Protein AF-A0A397J3Y5-F1 (afdb_monomer_lite)

Structure (mmCIF, N/CA/C/O backbone):
data_AF-A0A397J3Y5-F1
#
_entry.id   AF-A0A397J3Y5-F1
#
loop_
_atom_site.group_PDB
_atom_site.id
_atom_site.type_symbol
_atom_site.label_atom_id
_atom_site.label_alt_id
_atom_site.label_comp_id
_atom_site.label_asym_id
_atom_site.label_entity_id
_atom_site.label_seq_id
_atom_site.pdbx_PDB_ins_code
_atom_site.Cartn_x
_atom_site.Cartn_y
_atom_site.Cartn_z
_atom_site.occupancy
_atom_site.B_iso_or_equiv
_atom_site.auth_seq_id
_atom_site.auth_comp_id
_atom_site.auth_asym_id
_atom_site.auth_atom_id
_atom_site.pdbx_PDB_model_num
ATOM 1 N N . MET A 1 1 ? -4.145 -75.163 14.696 1.00 33.72 1 MET A N 1
ATOM 2 C CA . MET A 1 1 ? -3.595 -74.288 15.757 1.00 33.72 1 MET A CA 1
ATOM 3 C C . MET A 1 1 ? -4.312 -72.950 15.613 1.00 33.72 1 MET A C 1
ATOM 5 O O . MET A 1 1 ? -4.269 -72.417 14.517 1.00 33.72 1 MET A O 1
ATOM 9 N N . ILE A 1 2 ? -5.318 -72.685 16.462 1.00 40.78 2 ILE A N 1
ATOM 10 C CA . ILE A 1 2 ? -5.256 -71.840 17.687 1.00 40.78 2 ILE A CA 1
ATOM 11 C C . ILE A 1 2 ? -5.171 -70.355 17.288 1.00 40.78 2 ILE A C 1
ATOM 13 O O . ILE A 1 2 ? -4.269 -70.010 16.544 1.00 40.78 2 ILE A O 1
ATOM 17 N N . GLU A 1 3 ? -6.000 -69.405 17.722 1.00 46.62 3 GLU A N 1
ATOM 18 C CA . GLU A 1 3 ? -7.174 -69.335 18.608 1.00 46.62 3 GLU A CA 1
ATOM 19 C C . GLU A 1 3 ? -7.691 -67.878 18.551 1.00 46.62 3 GLU A C 1
ATOM 21 O O . GLU A 1 3 ? -6.869 -66.975 18.447 1.00 46.62 3 GLU A O 1
ATOM 26 N N . ARG A 1 4 ? -9.006 -67.693 18.783 1.00 39.50 4 ARG A N 1
ATOM 27 C CA . ARG A 1 4 ? -9.641 -66.605 19.579 1.00 39.50 4 ARG A CA 1
ATOM 28 C C . ARG A 1 4 ? -9.458 -65.137 19.098 1.00 39.50 4 ARG A C 1
ATOM 30 O O . ARG A 1 4 ? -8.565 -64.813 18.347 1.00 39.50 4 ARG A O 1
ATOM 37 N N . ALA A 1 5 ? -10.289 -64.155 19.451 1.00 44.78 5 ALA A N 1
ATOM 38 C CA . ALA A 1 5 ? -11.331 -64.052 20.462 1.00 44.78 5 ALA A CA 1
ATOM 39 C C . ALA A 1 5 ? -12.449 -63.085 20.016 1.00 44.78 5 ALA A C 1
ATOM 41 O O . ALA A 1 5 ? -12.212 -62.065 19.377 1.00 44.78 5 ALA A O 1
ATOM 42 N N . ASN A 1 6 ? -13.654 -63.445 20.446 1.00 50.81 6 ASN A N 1
ATOM 43 C CA . ASN A 1 6 ? -14.803 -62.633 20.836 1.00 50.81 6 ASN A CA 1
ATOM 44 C C . ASN A 1 6 ? -14.541 -61.136 21.132 1.00 50.81 6 ASN A C 1
ATOM 46 O O . ASN A 1 6 ? -13.823 -60.830 22.076 1.00 50.81 6 ASN A O 1
ATOM 50 N N . ASN A 1 7 ? -15.237 -60.240 20.423 1.00 50.56 7 ASN A N 1
ATOM 51 C CA . ASN A 1 7 ? -15.448 -58.844 20.821 1.00 50.56 7 ASN A CA 1
ATOM 52 C C . ASN A 1 7 ? -16.911 -58.451 20.555 1.00 50.56 7 ASN A C 1
ATOM 54 O O . ASN A 1 7 ? -17.235 -57.802 19.563 1.00 50.56 7 ASN A O 1
ATOM 58 N N . GLN A 1 8 ? -17.809 -58.844 21.459 1.00 49.91 8 GLN A N 1
ATOM 59 C CA . GLN A 1 8 ? -19.056 -58.112 21.670 1.00 49.91 8 GLN A CA 1
ATOM 60 C C . GLN A 1 8 ? -18.907 -57.208 22.895 1.00 49.91 8 GLN A C 1
ATOM 62 O O . GLN A 1 8 ? -19.057 -57.662 24.024 1.00 49.91 8 GLN A O 1
ATOM 67 N N . ASN A 1 9 ? -18.634 -55.922 22.658 1.00 48.53 9 ASN A N 1
ATOM 68 C CA . ASN A 1 9 ? -19.101 -54.847 23.532 1.00 48.53 9 ASN A CA 1
ATOM 69 C C . ASN A 1 9 ? -19.267 -53.532 22.739 1.00 48.53 9 ASN A C 1
ATOM 71 O O . ASN A 1 9 ? -18.323 -52.774 22.554 1.00 48.53 9 ASN A O 1
ATOM 75 N N . ILE A 1 10 ? -20.467 -53.377 22.170 1.00 49.94 10 ILE A N 1
ATOM 76 C CA . ILE A 1 10 ? -21.365 -52.208 22.226 1.00 49.94 10 ILE A CA 1
ATOM 77 C C . ILE A 1 10 ? -20.713 -50.809 22.203 1.00 49.94 10 ILE A C 1
ATOM 79 O O . ILE A 1 10 ? -20.073 -50.412 23.165 1.00 49.94 10 ILE A O 1
ATOM 83 N N . ILE A 1 11 ? -21.045 -50.006 21.182 1.00 45.44 11 ILE A N 1
ATOM 84 C CA . ILE A 1 11 ? -21.796 -48.741 21.334 1.00 45.44 11 ILE A CA 1
ATOM 85 C C . ILE A 1 11 ? -22.531 -48.449 20.016 1.00 45.44 11 ILE A C 1
ATOM 87 O O . ILE A 1 11 ? -21.951 -48.373 18.937 1.00 45.44 11 ILE A O 1
ATOM 91 N N . HIS A 1 12 ? -23.849 -48.320 20.148 1.00 45.94 12 HIS A N 1
ATOM 92 C CA . HIS A 1 12 ? -24.804 -47.821 19.168 1.00 45.94 12 HIS A CA 1
ATOM 93 C C . HIS A 1 12 ? -24.316 -46.523 18.498 1.00 45.94 12 HIS A C 1
ATOM 95 O O . HIS A 1 12 ? -24.333 -45.466 19.124 1.00 45.94 12 HIS A O 1
ATOM 101 N N . ILE A 1 13 ? -24.017 -46.569 17.200 1.00 49.03 13 ILE A N 1
ATOM 102 C CA . ILE A 1 13 ? -24.350 -45.457 16.303 1.00 49.03 13 ILE A CA 1
ATOM 103 C C . ILE A 1 13 ? -25.198 -46.061 15.189 1.00 49.03 13 ILE A C 1
ATOM 105 O O . ILE A 1 13 ? -24.753 -46.880 14.391 1.00 49.03 13 ILE A O 1
ATOM 109 N N . GLN A 1 14 ? -26.482 -45.735 15.276 1.00 41.72 14 GLN A N 1
ATOM 110 C CA . GLN A 1 14 ? -27.570 -46.222 14.444 1.00 41.72 14 GLN A CA 1
ATOM 111 C C . GLN A 1 14 ? -27.363 -45.856 12.964 1.00 41.72 14 GLN A C 1
ATOM 113 O O . GLN A 1 14 ? -26.800 -44.817 12.632 1.00 41.72 14 GLN A O 1
ATOM 118 N N . MET A 1 15 ? -27.831 -46.757 12.100 1.00 47.47 15 MET A N 1
ATOM 119 C CA . MET A 1 15 ? -27.665 -46.786 10.646 1.00 47.47 15 MET A CA 1
ATOM 120 C C . MET A 1 15 ? -28.254 -45.578 9.902 1.00 47.47 15 MET A C 1
ATOM 122 O O . MET A 1 15 ? -29.350 -45.139 10.244 1.00 47.47 15 MET A O 1
ATOM 126 N N . SER A 1 16 ? -27.575 -45.154 8.824 1.00 43.09 16 SER A N 1
ATOM 127 C CA . SER A 1 16 ? -28.075 -44.753 7.478 1.00 43.09 16 SER A CA 1
ATOM 128 C C . SER A 1 16 ? -26.992 -43.883 6.810 1.00 43.09 16 SER A C 1
ATOM 130 O O . SER A 1 16 ? -26.538 -42.931 7.425 1.00 43.09 16 SER A O 1
ATOM 132 N N . THR A 1 17 ? -26.478 -44.069 5.594 1.00 36.94 17 THR A N 1
ATOM 133 C CA . THR A 1 17 ? -26.762 -44.972 4.473 1.00 36.94 17 THR A CA 1
ATOM 134 C C . THR A 1 17 ? -25.600 -44.814 3.476 1.00 36.94 17 THR A C 1
ATOM 136 O O . THR A 1 17 ? -25.164 -43.699 3.214 1.00 36.94 17 THR A O 1
ATOM 139 N N . THR A 1 18 ? -25.159 -45.935 2.905 1.00 38.31 18 THR A N 1
ATOM 140 C CA . THR A 1 18 ? -24.668 -46.083 1.521 1.00 38.31 18 THR A CA 1
ATOM 141 C C . THR A 1 18 ? -23.469 -45.237 1.064 1.00 38.31 18 THR A C 1
ATOM 143 O O . THR A 1 18 ? -23.600 -44.169 0.474 1.00 38.31 18 THR A O 1
ATOM 146 N N . THR A 1 19 ? -22.276 -45.826 1.180 1.00 54.09 19 THR A N 1
ATOM 147 C CA . THR A 1 19 ? -21.144 -45.542 0.290 1.00 54.09 19 THR A CA 1
ATOM 148 C C . THR A 1 19 ? -21.508 -45.938 -1.136 1.00 54.09 19 THR A C 1
ATOM 150 O O . THR A 1 19 ? -21.483 -47.127 -1.437 1.00 54.09 19 THR A O 1
ATOM 153 N N . GLN A 1 20 ? -21.764 -44.972 -2.020 1.00 47.84 20 GLN A N 1
ATOM 154 C CA . GLN A 1 20 ? -21.454 -45.114 -3.444 1.00 47.84 20 GLN A CA 1
ATOM 155 C C . GLN A 1 20 ? -20.962 -43.773 -4.009 1.00 47.84 20 GLN A C 1
ATOM 157 O O . GLN A 1 20 ? -21.739 -42.874 -4.297 1.00 47.84 20 GLN A O 1
ATOM 162 N N . ASN A 1 21 ? -19.638 -43.712 -4.179 1.00 55.00 21 ASN A N 1
ATOM 163 C CA . ASN A 1 21 ? -18.931 -42.911 -5.176 1.00 55.00 21 ASN A CA 1
ATOM 164 C C . ASN A 1 21 ? -18.961 -41.380 -5.008 1.00 55.00 21 ASN A C 1
ATOM 166 O O . ASN A 1 21 ? -19.575 -40.655 -5.784 1.00 55.00 21 ASN A O 1
ATOM 170 N N . ILE A 1 22 ? -18.226 -40.883 -4.012 1.00 51.59 22 ILE A N 1
ATOM 171 C CA . ILE A 1 22 ? -17.682 -39.525 -4.082 1.00 51.59 22 ILE A CA 1
ATOM 172 C C . ILE A 1 22 ? -16.235 -39.692 -4.524 1.00 51.59 22 ILE A C 1
ATOM 174 O O . ILE A 1 22 ? -15.443 -40.293 -3.798 1.00 51.59 22 ILE A O 1
ATOM 178 N N . ASP A 1 23 ? -15.927 -39.196 -5.720 1.00 50.53 23 ASP A N 1
ATOM 179 C CA . ASP A 1 23 ? -14.582 -39.100 -6.276 1.00 50.53 23 ASP A CA 1
ATOM 180 C C . ASP A 1 23 ? -13.558 -38.765 -5.185 1.00 50.53 23 ASP A C 1
ATOM 182 O O . ASP A 1 23 ? -13.522 -37.660 -4.632 1.00 50.53 23 ASP A O 1
ATOM 186 N N . GLN A 1 24 ? -12.682 -39.728 -4.901 1.00 48.84 24 GLN A N 1
ATOM 187 C CA . GLN A 1 24 ? -11.590 -39.604 -3.934 1.00 48.84 24 GLN A CA 1
ATOM 188 C C . GLN A 1 24 ? -10.635 -38.438 -4.279 1.00 48.84 24 GLN A C 1
ATOM 190 O O . GLN A 1 24 ? -9.879 -37.980 -3.422 1.00 48.84 24 GLN A O 1
ATOM 195 N N . VAL A 1 25 ? -10.725 -37.919 -5.511 1.00 51.16 25 VAL A N 1
ATOM 196 C CA . VAL A 1 25 ? -9.999 -36.762 -6.059 1.00 51.16 25 VAL A CA 1
ATOM 197 C C . VAL A 1 25 ? -10.379 -35.438 -5.381 1.00 51.16 25 VAL A C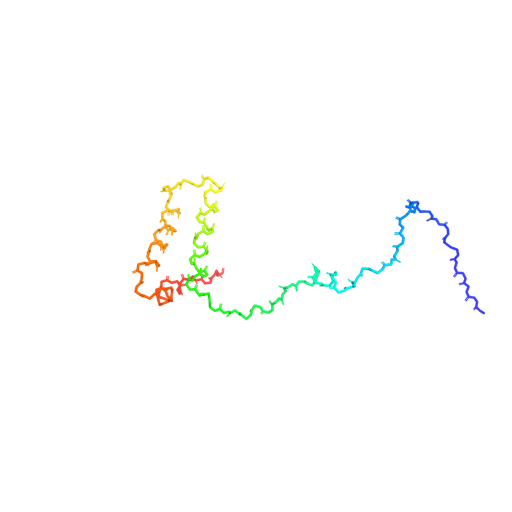 1
ATOM 199 O O . VAL A 1 25 ? -9.543 -34.538 -5.286 1.00 51.16 25 VAL A O 1
ATOM 202 N N . SER A 1 26 ? -11.608 -35.293 -4.877 1.00 53.12 26 SER A N 1
ATOM 203 C CA . SER A 1 26 ? -12.058 -34.021 -4.287 1.00 53.12 26 SER A CA 1
ATOM 204 C C . SER A 1 26 ? -11.577 -33.830 -2.847 1.00 53.12 26 SER A C 1
ATOM 206 O O . SER A 1 26 ? -11.267 -32.712 -2.445 1.00 53.12 26 SER A O 1
ATOM 208 N N . ILE A 1 27 ? -11.434 -34.915 -2.077 1.00 48.66 27 ILE A N 1
ATOM 209 C CA . ILE A 1 27 ? -10.992 -34.840 -0.673 1.00 48.66 27 ILE A CA 1
ATOM 210 C C . ILE A 1 27 ? -9.480 -34.587 -0.590 1.00 48.66 27 ILE A C 1
ATOM 212 O O . ILE A 1 27 ? -9.018 -33.854 0.285 1.00 48.66 27 ILE A O 1
ATOM 216 N N . THR A 1 28 ? -8.695 -35.117 -1.535 1.00 37.25 28 THR A N 1
ATOM 217 C CA . THR A 1 28 ? -7.242 -34.882 -1.549 1.00 37.25 28 THR A CA 1
ATOM 218 C C . THR A 1 28 ? -6.891 -33.424 -1.832 1.00 37.25 28 THR A C 1
ATOM 220 O O . THR A 1 28 ? -5.907 -32.938 -1.286 1.00 37.25 28 THR A O 1
ATOM 223 N N . LYS A 1 29 ? -7.712 -32.689 -2.596 1.00 53.28 29 LYS A N 1
ATOM 224 C CA . LYS A 1 29 ? -7.498 -31.249 -2.824 1.00 53.28 29 LYS A CA 1
ATOM 225 C C . LYS A 1 29 ? -7.782 -30.380 -1.601 1.00 53.28 29 LYS A C 1
ATOM 227 O O . LYS A 1 29 ? -7.248 -29.285 -1.518 1.00 53.28 29 LYS A O 1
ATOM 232 N N . GLN A 1 30 ? -8.613 -30.841 -0.667 1.00 46.06 30 GLN A N 1
ATOM 233 C CA . GLN A 1 30 ? -9.039 -30.010 0.461 1.00 46.06 30 GLN A CA 1
ATOM 234 C C . GLN A 1 30 ? -8.187 -30.206 1.725 1.00 46.06 30 GLN A C 1
ATOM 236 O O . GLN A 1 30 ? -8.163 -29.325 2.582 1.00 46.06 30 GLN A O 1
ATOM 241 N N . CYS A 1 31 ? -7.459 -31.325 1.831 1.00 50.94 31 CYS A N 1
ATOM 242 C CA . CYS A 1 31 ? -6.561 -31.608 2.959 1.00 50.94 31 CYS A CA 1
ATOM 243 C C . CYS A 1 31 ? -5.077 -31.693 2.595 1.00 50.94 31 CYS A C 1
ATOM 245 O O . CYS A 1 31 ? -4.248 -31.701 3.507 1.00 50.94 31 CYS A O 1
ATOM 247 N N . LEU A 1 32 ? -4.711 -31.728 1.309 1.00 43.09 32 LEU A N 1
ATOM 248 C CA . LEU A 1 32 ? -3.336 -31.438 0.938 1.00 43.09 32 LEU A CA 1
ATOM 249 C C . LEU A 1 32 ? -3.164 -29.937 1.111 1.00 43.09 32 LEU A C 1
ATOM 251 O O . LEU A 1 32 ? -3.642 -29.149 0.303 1.00 43.09 32 LEU A O 1
ATOM 255 N N . SER A 1 33 ? -2.525 -29.568 2.217 1.00 48.88 33 SER A N 1
ATOM 256 C CA . SER A 1 33 ? -1.785 -28.326 2.339 1.00 48.88 33 SER A CA 1
ATOM 257 C C . SER A 1 33 ? -1.257 -27.939 0.962 1.00 48.88 33 SER A C 1
ATOM 259 O O . SER A 1 33 ? -0.328 -28.573 0.455 1.00 48.88 33 SER A O 1
ATOM 261 N N . GLU A 1 34 ? -1.843 -26.907 0.362 1.00 50.00 34 GLU A N 1
ATOM 262 C CA . GLU A 1 34 ? -1.164 -26.110 -0.644 1.00 50.00 34 GLU A CA 1
ATOM 263 C C . GLU A 1 34 ? 0.006 -25.410 0.065 1.00 50.00 34 GLU A C 1
ATOM 265 O O . GLU A 1 34 ? 0.098 -24.193 0.146 1.00 50.00 34 GLU A O 1
ATOM 270 N N . THR A 1 35 ? 0.983 -26.189 0.524 1.00 45.91 35 THR A N 1
ATOM 271 C CA . THR A 1 35 ? 2.383 -25.844 0.345 1.00 45.91 35 THR A CA 1
ATOM 272 C C . THR A 1 35 ? 2.653 -26.011 -1.149 1.00 45.91 35 THR A C 1
ATOM 274 O O . THR A 1 35 ? 3.462 -26.823 -1.587 1.00 45.91 35 THR A O 1
ATOM 277 N N . THR A 1 36 ? 1.924 -25.232 -1.958 1.00 52.12 36 THR A N 1
ATOM 278 C CA . THR A 1 36 ? 2.452 -24.720 -3.208 1.00 52.12 36 THR A CA 1
ATOM 279 C C . THR A 1 36 ? 3.829 -24.241 -2.811 1.00 52.12 36 THR A C 1
ATOM 281 O O . THR A 1 36 ? 3.936 -23.402 -1.914 1.00 52.12 36 THR A O 1
ATOM 284 N N . GLU A 1 37 ? 4.879 -24.852 -3.356 1.00 46.03 37 GLU A N 1
ATOM 285 C CA . GLU A 1 37 ? 6.203 -24.262 -3.284 1.00 46.03 37 GLU A CA 1
ATOM 286 C C . GLU A 1 37 ? 6.021 -22.840 -3.804 1.00 46.03 37 GLU A C 1
ATOM 288 O O . GLU A 1 37 ? 5.903 -22.612 -5.011 1.00 46.03 37 GLU A O 1
ATOM 293 N N . VAL A 1 38 ? 5.876 -21.886 -2.881 1.00 53.69 38 VAL A N 1
ATOM 294 C CA . VAL A 1 38 ? 5.851 -20.477 -3.203 1.00 53.69 38 VAL A CA 1
ATOM 295 C C . VAL A 1 38 ? 7.275 -20.253 -3.647 1.00 53.69 38 VAL A C 1
ATOM 297 O O . VAL A 1 38 ? 8.168 -20.014 -2.836 1.00 53.69 38 VAL A O 1
ATOM 300 N N . LYS A 1 39 ? 7.515 -20.421 -4.950 1.00 55.34 39 LYS A N 1
ATOM 301 C CA . LYS A 1 39 ? 8.627 -19.768 -5.615 1.00 55.34 39 LYS A CA 1
ATOM 302 C C . LYS A 1 39 ? 8.477 -18.327 -5.172 1.00 55.34 39 LYS A C 1
ATOM 304 O O . LYS A 1 39 ? 7.532 -17.667 -5.589 1.00 55.34 39 LYS A O 1
ATOM 309 N N . SER A 1 40 ? 9.303 -17.928 -4.208 1.00 59.19 40 SER A N 1
ATOM 310 C CA . SER A 1 40 ? 9.257 -16.610 -3.597 1.00 59.19 40 SER A CA 1
ATOM 311 C C . SER A 1 40 ? 9.653 -15.632 -4.689 1.00 59.19 40 SER A C 1
ATOM 313 O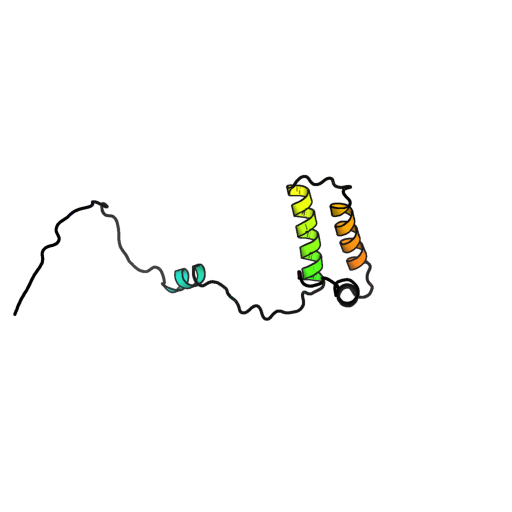 O . SER A 1 40 ? 10.829 -15.346 -4.914 1.00 59.19 40 SER A O 1
ATOM 315 N N . SER A 1 41 ? 8.666 -15.236 -5.485 1.00 74.31 41 SER A N 1
ATOM 316 C CA . SER A 1 41 ? 8.796 -14.161 -6.439 1.00 74.31 41 SER A CA 1
ATOM 317 C C . SER A 1 41 ? 8.774 -12.874 -5.643 1.00 74.31 41 SER A C 1
ATOM 319 O O . SER A 1 41 ? 8.019 -12.730 -4.678 1.00 74.31 41 SER A O 1
ATOM 321 N N . LYS A 1 42 ? 9.615 -11.926 -6.050 1.00 79.44 42 LYS A N 1
ATOM 322 C CA . LYS A 1 42 ? 9.518 -10.570 -5.520 1.00 79.44 42 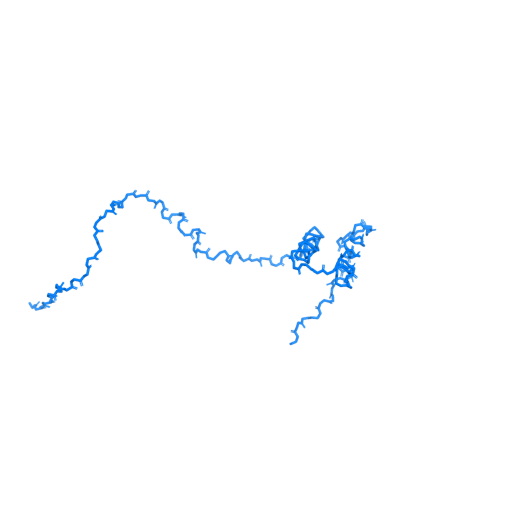LYS A CA 1
ATOM 323 C C . LYS A 1 42 ? 8.087 -10.074 -5.776 1.00 79.44 42 LYS A C 1
ATOM 325 O O . LYS A 1 42 ? 7.609 -10.268 -6.896 1.00 79.44 42 LYS A O 1
ATOM 330 N N . PRO A 1 43 ? 7.410 -9.502 -4.767 1.00 83.50 43 PRO A N 1
ATOM 331 C CA . PRO A 1 43 ? 6.079 -8.944 -4.965 1.00 83.50 43 PRO A CA 1
ATOM 332 C C . PRO A 1 43 ? 6.145 -7.844 -6.026 1.00 83.50 43 PRO A C 1
ATOM 334 O O . PRO A 1 43 ? 7.117 -7.083 -6.060 1.00 83.50 43 PRO A O 1
ATOM 337 N N . THR A 1 44 ? 5.134 -7.772 -6.886 1.00 90.19 44 THR A N 1
ATOM 338 C CA . THR A 1 44 ? 5.010 -6.687 -7.866 1.00 90.19 44 THR A CA 1
ATOM 339 C C . THR A 1 44 ? 4.488 -5.418 -7.199 1.00 90.19 44 THR A C 1
ATOM 341 O O . THR A 1 44 ? 4.011 -5.444 -6.056 1.00 90.19 44 THR A O 1
ATOM 344 N N . TRP A 1 45 ? 4.520 -4.287 -7.907 1.00 92.62 45 TRP A N 1
ATOM 345 C CA . TRP A 1 45 ? 3.927 -3.067 -7.366 1.00 92.62 45 TRP A CA 1
ATOM 346 C C . TRP A 1 45 ? 2.436 -3.185 -7.044 1.00 92.62 45 TRP A C 1
ATOM 348 O O . TRP A 1 45 ? 1.984 -2.619 -6.047 1.00 92.62 45 TRP A O 1
ATOM 358 N N . GLN A 1 46 ? 1.690 -3.978 -7.812 1.00 94.19 46 GLN A N 1
ATOM 359 C CA . GLN A 1 46 ? 0.276 -4.250 -7.553 1.00 94.19 46 GLN A CA 1
ATOM 360 C C . GLN A 1 46 ? 0.073 -5.086 -6.284 1.00 94.19 46 GLN A C 1
ATOM 362 O O . GLN A 1 46 ? -0.872 -4.841 -5.532 1.00 94.19 46 GLN A O 1
ATOM 367 N N . ASP A 1 47 ? 0.962 -6.046 -6.005 1.00 92.62 47 ASP A N 1
ATOM 368 C CA . ASP A 1 47 ? 0.904 -6.831 -4.766 1.00 92.62 47 ASP A CA 1
ATOM 369 C C . 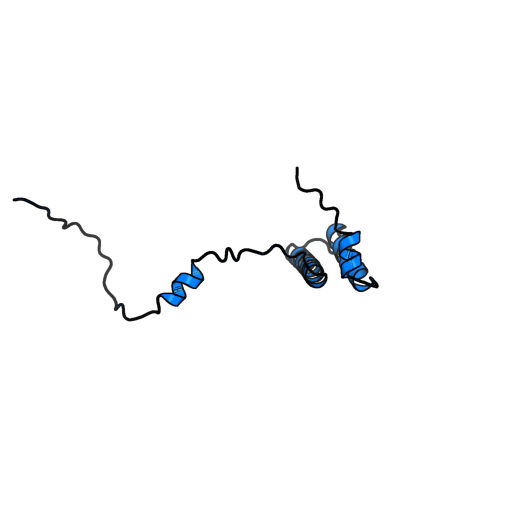ASP A 1 47 ? 1.064 -5.923 -3.538 1.00 92.62 47 ASP A C 1
ATOM 371 O O . ASP A 1 47 ? 0.322 -6.036 -2.555 1.00 92.62 47 ASP A O 1
ATOM 375 N N . ILE A 1 48 ? 2.001 -4.971 -3.611 1.00 91.69 48 ILE A N 1
ATOM 376 C CA . ILE A 1 48 ? 2.229 -3.975 -2.558 1.00 91.69 48 ILE A CA 1
ATOM 377 C C . ILE A 1 48 ? 1.057 -2.998 -2.451 1.00 91.69 48 ILE A C 1
ATOM 379 O O . ILE A 1 48 ? 0.612 -2.703 -1.338 1.00 91.69 48 ILE A O 1
ATOM 383 N N . GLU A 1 49 ? 0.515 -2.524 -3.574 1.00 94.56 49 GLU A N 1
ATOM 384 C CA . GLU A 1 49 ? -0.678 -1.675 -3.593 1.00 94.56 49 GLU A CA 1
ATOM 385 C C . GLU A 1 49 ? -1.838 -2.357 -2.861 1.00 94.56 49 GLU A C 1
ATOM 387 O O . GLU A 1 49 ? -2.432 -1.790 -1.933 1.00 94.56 49 GLU A O 1
ATOM 392 N N . LYS A 1 50 ? -2.124 -3.607 -3.234 1.00 95.56 50 LYS A N 1
ATOM 393 C CA . LYS A 1 50 ? -3.183 -4.405 -2.626 1.00 95.56 50 LYS A CA 1
ATOM 394 C C . LYS A 1 50 ? -2.956 -4.569 -1.126 1.00 95.56 50 LYS A C 1
ATOM 396 O O . LYS A 1 50 ? -3.896 -4.390 -0.352 1.00 95.56 50 LYS A O 1
ATOM 401 N N . ALA A 1 51 ? -1.723 -4.838 -0.699 1.00 93.69 51 ALA A N 1
ATOM 402 C CA . ALA A 1 51 ? -1.387 -4.941 0.718 1.00 93.69 51 ALA A CA 1
ATOM 403 C C . ALA A 1 51 ? -1.643 -3.626 1.479 1.00 93.69 51 ALA A C 1
ATOM 405 O O . ALA A 1 51 ? -2.199 -3.649 2.578 1.00 93.69 51 ALA A O 1
ATOM 406 N N . ILE A 1 52 ? -1.303 -2.469 0.898 1.00 94.00 52 ILE A N 1
ATOM 407 C CA . ILE A 1 52 ? -1.594 -1.157 1.498 1.00 94.00 52 ILE A CA 1
ATOM 408 C C . ILE A 1 52 ? -3.108 -0.965 1.656 1.00 94.00 52 ILE A C 1
ATOM 410 O O . ILE A 1 52 ? -3.572 -0.560 2.727 1.00 94.00 52 ILE A O 1
ATOM 414 N N . VAL A 1 53 ? -3.889 -1.293 0.624 1.00 95.19 53 VAL A N 1
ATOM 415 C CA . VAL A 1 53 ? -5.357 -1.212 0.658 1.00 95.19 53 VAL A CA 1
ATOM 416 C C . VAL A 1 53 ? -5.937 -2.137 1.72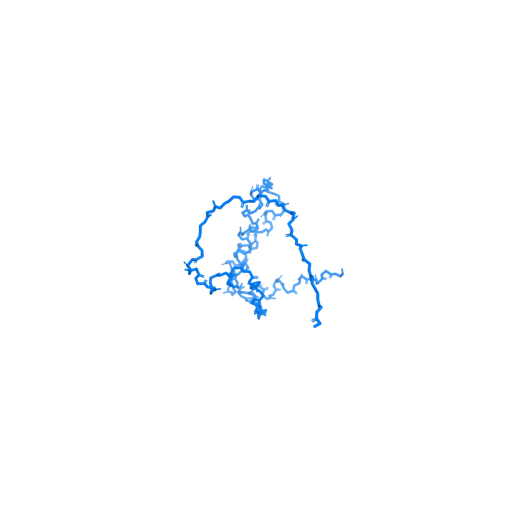9 1.00 95.19 53 VAL A C 1
ATOM 418 O O . VAL A 1 53 ? -6.803 -1.712 2.500 1.00 95.19 53 VAL A O 1
ATOM 421 N N . ASP A 1 54 ? -5.451 -3.373 1.818 1.00 95.56 54 ASP A N 1
ATOM 422 C CA . ASP A 1 54 ? -5.914 -4.363 2.793 1.00 95.56 54 ASP A CA 1
ATOM 423 C C . ASP A 1 54 ? -5.603 -3.915 4.235 1.00 95.56 54 ASP A C 1
ATOM 425 O O . ASP A 1 54 ? -6.468 -4.007 5.110 1.00 95.56 54 ASP A O 1
ATOM 429 N N . ILE A 1 55 ? -4.434 -3.312 4.481 1.00 92.69 55 ILE A N 1
ATOM 430 C CA . ILE A 1 55 ? -4.076 -2.736 5.789 1.00 92.69 55 ILE A CA 1
ATOM 431 C C . ILE A 1 55 ? -4.981 -1.553 6.152 1.00 92.69 55 ILE A C 1
ATOM 433 O O . ILE A 1 55 ? -5.442 -1.452 7.292 1.00 92.69 55 ILE A O 1
ATOM 437 N N . VAL A 1 56 ? -5.266 -0.658 5.203 1.00 92.31 56 VAL A N 1
ATOM 438 C CA . VAL A 1 56 ? -6.166 0.485 5.430 1.00 92.31 56 VAL A CA 1
ATOM 439 C C . VAL A 1 56 ? -7.582 -0.001 5.743 1.00 92.31 56 VAL A C 1
ATOM 441 O O . VAL A 1 56 ? -8.191 0.477 6.704 1.00 92.31 56 VAL A O 1
ATOM 444 N N . LYS A 1 57 ? -8.095 -0.984 4.992 1.00 93.75 57 LYS A N 1
ATOM 445 C CA . LYS A 1 57 ? -9.400 -1.613 5.256 1.00 93.75 57 LYS A CA 1
ATOM 446 C C . LYS A 1 57 ? -9.441 -2.240 6.647 1.00 93.75 57 LYS A C 1
ATOM 448 O O . LYS A 1 57 ? -10.358 -1.946 7.411 1.00 93.75 57 LYS A O 1
ATOM 453 N N . ALA A 1 58 ? -8.424 -3.019 7.015 1.00 92.50 58 ALA A N 1
ATOM 454 C CA . ALA A 1 58 ? -8.322 -3.612 8.345 1.00 92.50 58 ALA A CA 1
ATOM 455 C C . ALA A 1 58 ? -8.279 -2.540 9.445 1.00 92.50 58 ALA A C 1
ATOM 457 O O . ALA A 1 58 ? -8.977 -2.655 10.449 1.00 92.50 58 ALA A O 1
ATOM 458 N N . GLY A 1 59 ? -7.522 -1.457 9.247 1.00 92.31 59 GLY A N 1
ATOM 459 C CA . GLY A 1 59 ? -7.484 -0.324 10.171 1.00 92.31 59 GLY A CA 1
ATOM 460 C C . GLY A 1 59 ? -8.870 0.277 10.422 1.00 92.31 59 GLY A C 1
ATOM 461 O O . GLY A 1 59 ? -9.219 0.550 11.572 1.00 92.31 59 GLY A O 1
ATOM 462 N N . VAL A 1 60 ? -9.690 0.410 9.375 1.00 90.94 60 VAL A N 1
ATOM 463 C CA . VAL A 1 60 ? -11.094 0.837 9.498 1.00 90.94 60 VAL A CA 1
ATOM 464 C C . VAL A 1 60 ? -11.920 -0.190 10.277 1.00 90.94 60 VAL A C 1
ATOM 466 O O . VAL A 1 60 ? -12.624 0.197 11.211 1.00 90.94 60 VAL A O 1
ATOM 469 N N . SER A 1 61 ? -11.804 -1.483 9.961 1.00 93.38 61 SER A N 1
ATOM 470 C CA . SER A 1 61 ? -12.512 -2.563 10.670 1.00 93.38 61 SER A CA 1
ATOM 471 C C . SER A 1 61 ? -12.180 -2.602 12.165 1.00 93.38 61 SER A C 1
ATOM 473 O O . SER A 1 61 ? -13.070 -2.775 12.995 1.00 93.38 61 SER A O 1
ATOM 475 N N . TYR A 1 62 ? -10.922 -2.348 12.527 1.00 93.25 62 TYR A N 1
ATOM 476 C CA . TYR A 1 62 ? -10.461 -2.248 13.915 1.00 93.25 62 TYR A CA 1
ATOM 477 C C . TYR A 1 62 ? -10.708 -0.875 14.557 1.00 93.25 62 TYR A C 1
ATOM 479 O O . TYR A 1 62 ? -10.162 -0.590 15.624 1.00 93.25 62 TYR A O 1
ATOM 487 N N . LYS A 1 63 ? -11.512 -0.009 13.924 1.00 93.88 63 LYS A N 1
ATOM 488 C CA . LYS A 1 63 ? -11.858 1.337 14.408 1.00 93.88 63 LYS A CA 1
ATOM 489 C C . LYS A 1 63 ? -10.626 2.186 14.750 1.00 93.88 63 LYS A C 1
ATOM 491 O O . LYS A 1 63 ? -10.663 3.007 15.668 1.00 93.88 63 LYS A O 1
ATOM 496 N N . LYS A 1 64 ? -9.516 2.004 14.024 1.00 90.75 64 LYS A N 1
ATOM 497 C CA . LYS A 1 64 ? -8.343 2.870 14.177 1.00 90.75 64 LYS A CA 1
ATOM 498 C C . LYS A 1 64 ? -8.729 4.301 13.785 1.00 90.75 64 LYS A C 1
ATOM 500 O O . LYS A 1 64 ? -9.414 4.486 12.775 1.00 90.75 64 LYS A O 1
ATOM 505 N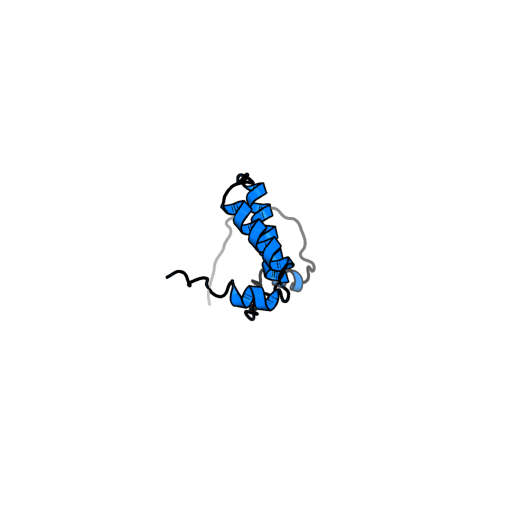 N . PRO A 1 65 ? -8.283 5.327 14.535 1.00 90.44 65 PRO A N 1
ATOM 506 C CA . PRO A 1 65 ? -8.544 6.711 14.163 1.00 90.44 65 PRO A CA 1
ATOM 507 C C . PRO A 1 65 ? -8.002 6.992 12.760 1.00 90.44 65 PRO A C 1
ATOM 509 O O . PRO A 1 65 ? -6.843 6.679 12.469 1.00 90.44 65 PRO A O 1
ATOM 512 N N . LYS A 1 66 ? -8.824 7.590 11.891 1.00 84.88 66 LYS A N 1
ATOM 513 C CA . LYS A 1 66 ? -8.451 7.897 10.496 1.00 84.88 66 LYS A CA 1
ATOM 514 C C . LYS A 1 66 ? -7.224 8.802 10.401 1.00 84.88 66 LYS A C 1
ATOM 516 O O . LYS A 1 66 ? -6.438 8.653 9.469 1.00 84.88 66 LYS A O 1
ATOM 521 N N . ASP A 1 67 ? -7.060 9.671 11.392 1.00 86.69 67 ASP A N 1
ATOM 522 C CA . ASP A 1 67 ? -5.968 10.640 11.473 1.00 86.69 67 ASP A CA 1
ATOM 523 C C . ASP A 1 67 ? -4.797 10.121 12.307 1.00 86.69 67 ASP A C 1
ATOM 525 O O . ASP A 1 67 ? -3.812 10.829 12.508 1.00 86.69 67 ASP A O 1
ATOM 529 N N . SER A 1 68 ? -4.867 8.870 12.778 1.00 91.88 68 SER A N 1
ATOM 530 C CA . SER A 1 68 ? -3.727 8.245 13.435 1.00 91.88 68 SER A CA 1
ATOM 531 C C . SER A 1 68 ? -2.527 8.231 12.495 1.00 91.88 68 SER A C 1
ATOM 533 O O . SER A 1 68 ? -2.657 7.995 11.289 1.00 91.88 68 SER A O 1
ATOM 535 N N . LYS A 1 69 ? -1.334 8.413 13.070 1.00 91.69 69 LYS A N 1
ATOM 536 C CA . LYS A 1 69 ? -0.067 8.320 12.336 1.00 91.69 69 LYS A CA 1
ATOM 537 C C . LYS A 1 69 ? 0.006 7.034 11.509 1.00 91.69 69 LYS A C 1
ATOM 539 O O . LYS A 1 69 ? 0.485 7.074 10.388 1.00 91.69 69 LYS A O 1
ATOM 544 N N . PHE A 1 70 ? -0.533 5.928 12.026 1.00 88.31 70 PHE A N 1
ATOM 545 C CA . PHE A 1 70 ? -0.659 4.660 11.309 1.00 88.31 70 PHE A CA 1
ATOM 546 C C . PHE A 1 70 ? -1.453 4.805 10.001 1.00 88.31 70 PHE A C 1
ATOM 548 O O . PHE A 1 70 ? -0.919 4.536 8.929 1.00 88.31 70 PHE A O 1
ATOM 555 N N . MET A 1 71 ? -2.698 5.284 10.066 1.00 92.69 71 MET A N 1
ATOM 556 C CA . MET A 1 71 ? -3.566 5.405 8.888 1.00 92.69 71 MET A CA 1
ATOM 557 C C . MET A 1 71 ? -3.038 6.426 7.874 1.00 92.69 71 MET A C 1
ATOM 559 O O . MET A 1 71 ? -3.067 6.167 6.671 1.00 92.69 71 MET A O 1
ATOM 563 N N . GLN A 1 72 ? -2.507 7.561 8.341 1.00 93.62 72 GLN A N 1
ATOM 564 C CA . GLN A 1 72 ? -1.907 8.570 7.461 1.00 93.62 72 GLN A CA 1
ATOM 565 C C . GLN A 1 72 ? -0.665 8.037 6.735 1.00 93.62 72 GLN A C 1
ATOM 567 O O . GLN A 1 72 ? -0.476 8.289 5.549 1.00 93.62 72 GLN A O 1
ATOM 572 N N . ASN A 1 73 ? 0.156 7.249 7.426 1.00 93.00 73 ASN A N 1
ATOM 573 C CA . ASN A 1 73 ? 1.390 6.677 6.898 1.00 93.00 73 ASN A CA 1
ATOM 574 C C . ASN A 1 73 ? 1.148 5.681 5.746 1.00 93.00 73 ASN A C 1
ATOM 576 O O . ASN A 1 73 ? 1.929 5.657 4.793 1.00 93.00 73 ASN A O 1
ATOM 580 N N . TYR A 1 74 ? 0.067 4.896 5.797 1.00 93.06 74 TYR A N 1
ATOM 581 C CA . TYR A 1 74 ? -0.321 4.009 4.690 1.00 93.06 74 TYR A CA 1
ATOM 582 C C . TYR A 1 74 ? -0.979 4.759 3.532 1.00 93.06 74 TYR A C 1
ATOM 584 O O . TYR A 1 74 ? -0.658 4.483 2.380 1.00 93.06 74 TYR A O 1
ATOM 592 N N . LYS A 1 75 ? -1.827 5.757 3.814 1.00 92.38 75 LYS A N 1
ATOM 593 C CA . LYS A 1 75 ? -2.375 6.634 2.766 1.00 92.38 75 LYS A CA 1
ATOM 594 C C . LYS A 1 75 ? -1.269 7.344 1.987 1.00 92.38 75 LYS A C 1
ATOM 596 O O . LYS A 1 75 ? -1.304 7.356 0.765 1.00 92.38 75 LYS A O 1
ATOM 601 N N . LYS A 1 76 ? -0.266 7.875 2.691 1.00 93.44 76 LYS A N 1
ATOM 602 C CA . LYS A 1 76 ? 0.898 8.517 2.074 1.00 93.44 76 LYS A CA 1
ATOM 603 C C . LYS A 1 76 ? 1.633 7.564 1.124 1.00 93.44 76 LYS A C 1
ATOM 605 O O . LYS A 1 76 ? 1.858 7.928 -0.020 1.00 93.44 76 LYS A O 1
ATOM 610 N N . ARG A 1 77 ? 1.925 6.334 1.565 1.00 92.56 77 ARG A N 1
ATOM 611 C CA . ARG A 1 77 ? 2.575 5.310 0.723 1.00 92.56 77 ARG A CA 1
ATOM 612 C C . ARG A 1 77 ? 1.771 4.965 -0.522 1.00 92.56 77 ARG A C 1
ATOM 614 O O . ARG A 1 77 ? 2.356 4.787 -1.580 1.00 92.56 77 ARG A O 1
ATOM 621 N N . TYR A 1 78 ? 0.448 4.879 -0.394 1.00 93.81 78 TYR A N 1
ATOM 622 C CA . TYR A 1 78 ? -0.431 4.648 -1.537 1.00 93.81 78 TYR A CA 1
ATOM 623 C C . TYR A 1 78 ? -0.296 5.769 -2.574 1.00 93.81 78 TYR A C 1
ATOM 625 O O . TYR A 1 78 ? -0.108 5.497 -3.756 1.00 93.81 78 TYR A O 1
ATOM 633 N N . THR A 1 79 ? -0.349 7.026 -2.124 1.00 94.94 79 THR A N 1
ATOM 634 C CA . THR A 1 79 ? -0.196 8.195 -2.998 1.00 94.94 79 THR A CA 1
ATOM 635 C C . THR A 1 79 ? 1.180 8.239 -3.654 1.00 94.94 79 THR A C 1
ATOM 637 O O . THR A 1 79 ? 1.255 8.414 -4.863 1.00 94.94 79 THR A O 1
ATOM 640 N N . GLU A 1 80 ? 2.256 8.051 -2.888 1.00 93.81 80 GLU A N 1
ATOM 641 C CA . GLU A 1 80 ? 3.625 8.076 -3.418 1.00 93.81 80 GLU A CA 1
ATOM 642 C C . GLU A 1 80 ? 3.861 6.965 -4.448 1.00 93.81 80 GLU A C 1
ATOM 644 O O . GLU A 1 80 ? 4.473 7.223 -5.478 1.00 93.81 80 GLU A O 1
ATOM 649 N N . LEU A 1 81 ? 3.309 5.767 -4.221 1.00 93.50 81 LEU A N 1
ATOM 650 C CA . LEU A 1 81 ? 3.379 4.662 -5.178 1.00 93.50 81 LEU A CA 1
ATOM 651 C C . LEU A 1 81 ? 2.714 5.011 -6.521 1.00 93.50 81 LEU A C 1
ATOM 653 O O . LEU A 1 81 ? 3.262 4.693 -7.567 1.00 93.50 81 LEU A O 1
ATOM 657 N N . HIS A 1 82 ? 1.563 5.690 -6.497 1.00 93.38 82 HIS A N 1
ATOM 658 C CA . HIS A 1 82 ? 0.832 6.093 -7.710 1.00 93.38 82 HIS A CA 1
ATOM 659 C C . HIS A 1 82 ? 1.425 7.311 -8.417 1.00 93.38 82 HIS A C 1
ATOM 661 O O . HIS A 1 82 ? 1.139 7.546 -9.587 1.00 93.38 82 HIS A O 1
ATOM 667 N N . GLN A 1 83 ? 2.190 8.122 -7.691 1.00 95.19 83 GLN A N 1
ATOM 668 C CA . GLN A 1 83 ? 2.868 9.298 -8.231 1.00 95.19 83 GLN A CA 1
ATOM 669 C C . GLN A 1 83 ? 4.280 8.984 -8.729 1.00 95.19 83 GLN A C 1
ATOM 671 O O . GLN A 1 83 ? 4.903 9.841 -9.352 1.00 95.19 83 GLN A O 1
ATOM 676 N N . ALA A 1 84 ? 4.791 7.786 -8.446 1.00 92.81 84 ALA A N 1
ATOM 677 C CA . ALA A 1 84 ? 6.074 7.343 -8.949 1.00 92.81 84 ALA A CA 1
ATOM 678 C C . ALA A 1 84 ? 6.043 7.233 -10.479 1.00 92.81 84 ALA A C 1
ATOM 680 O O . ALA A 1 84 ? 5.112 6.674 -11.053 1.00 92.81 84 ALA A O 1
ATOM 681 N N . GLU A 1 85 ? 7.097 7.734 -11.124 1.00 93.19 85 GLU A N 1
ATOM 682 C CA . GLU A 1 85 ? 7.313 7.556 -12.565 1.00 93.19 85 GLU A CA 1
ATOM 683 C C . GLU A 1 85 ? 7.432 6.067 -12.928 1.00 93.19 85 GLU A C 1
ATOM 685 O O . GLU A 1 85 ? 6.892 5.621 -13.937 1.00 93.19 85 GLU A O 1
ATOM 690 N N . ASP A 1 86 ? 8.076 5.297 -12.049 1.00 92.75 86 ASP A N 1
ATOM 691 C CA . ASP A 1 86 ? 8.159 3.843 -12.105 1.00 92.75 86 ASP A CA 1
ATOM 692 C C . ASP A 1 86 ? 7.834 3.258 -10.713 1.00 92.75 86 ASP A C 1
ATOM 694 O O . ASP A 1 86 ? 8.672 3.316 -9.800 1.00 92.75 86 ASP A O 1
ATOM 698 N N . PRO A 1 87 ? 6.618 2.710 -10.522 1.00 90.12 87 PRO A N 1
ATOM 699 C CA . PRO A 1 87 ? 6.186 2.105 -9.264 1.00 90.12 87 PRO A CA 1
ATOM 700 C C . PRO A 1 87 ? 7.034 0.907 -8.809 1.00 90.12 87 PRO A C 1
ATOM 702 O O . PRO A 1 87 ? 7.255 0.744 -7.605 1.00 90.12 87 PRO A O 1
ATOM 705 N N . ASP A 1 88 ? 7.546 0.089 -9.735 1.00 88.56 88 ASP A N 1
ATOM 706 C CA . ASP A 1 88 ? 8.389 -1.065 -9.398 1.00 88.56 88 ASP A CA 1
ATOM 707 C C . ASP A 1 88 ? 9.752 -0.592 -8.875 1.00 88.56 88 ASP A C 1
ATOM 709 O O . ASP A 1 88 ? 10.218 -1.037 -7.819 1.00 88.56 88 ASP A O 1
ATOM 713 N N . THR A 1 89 ? 10.365 0.386 -9.548 1.00 87.75 89 THR A N 1
ATOM 714 C CA . THR A 1 89 ? 11.615 1.012 -9.085 1.00 87.75 89 THR A CA 1
ATOM 715 C C . THR A 1 89 ? 11.421 1.764 -7.765 1.00 87.75 89 THR A C 1
ATOM 717 O O . THR A 1 89 ? 12.267 1.683 -6.865 1.00 87.75 89 THR A O 1
ATOM 720 N N . TYR A 1 90 ? 10.294 2.458 -7.586 1.00 88.69 90 TYR A N 1
ATOM 721 C CA . TYR A 1 90 ? 9.954 3.114 -6.321 1.00 88.69 90 TYR A CA 1
ATOM 722 C C . TYR A 1 90 ? 9.890 2.111 -5.162 1.00 88.69 90 TYR A C 1
ATOM 724 O O . TYR A 1 90 ? 10.412 2.386 -4.077 1.00 88.69 90 TYR A O 1
ATOM 732 N N . ILE A 1 91 ? 9.323 0.923 -5.383 1.00 87.06 91 ILE A N 1
ATOM 733 C CA . ILE A 1 91 ? 9.267 -0.111 -4.346 1.00 87.06 91 ILE A CA 1
ATOM 734 C C . ILE A 1 91 ? 10.654 -0.649 -4.016 1.00 87.06 91 ILE A C 1
ATOM 736 O O . ILE A 1 91 ? 11.014 -0.749 -2.841 1.00 87.06 91 ILE A O 1
ATOM 740 N N . LEU A 1 92 ? 11.463 -0.944 -5.034 1.00 84.12 92 LEU A N 1
ATOM 741 C CA . LEU A 1 92 ? 12.830 -1.429 -4.840 1.00 84.12 92 LEU A CA 1
ATOM 742 C C . LEU A 1 92 ? 13.692 -0.426 -4.061 1.00 84.12 92 LEU A C 1
ATOM 744 O O . LEU A 1 92 ? 14.504 -0.816 -3.224 1.00 84.12 92 LEU A O 1
ATOM 748 N N . THR A 1 93 ? 13.504 0.869 -4.286 1.00 83.44 93 THR A N 1
ATOM 749 C CA . THR A 1 93 ? 14.287 1.917 -3.614 1.00 83.44 93 THR A CA 1
ATOM 750 C C . THR A 1 93 ? 13.805 2.216 -2.193 1.00 83.44 93 THR A C 1
ATOM 752 O O . THR A 1 93 ? 14.629 2.470 -1.318 1.00 83.44 93 THR A O 1
ATOM 755 N N . ASN A 1 94 ? 12.496 2.155 -1.930 1.00 78.56 94 ASN A N 1
ATOM 756 C CA . ASN A 1 94 ? 11.923 2.586 -0.646 1.00 78.56 94 ASN A CA 1
ATOM 757 C C . ASN A 1 94 ? 11.611 1.442 0.332 1.00 78.56 94 ASN A C 1
ATOM 759 O O . ASN A 1 94 ? 11.483 1.686 1.532 1.00 78.56 94 ASN A O 1
ATOM 763 N N . TYR A 1 95 ? 11.488 0.201 -0.147 1.00 70.50 95 TYR A N 1
ATOM 764 C CA . TYR A 1 95 ? 11.046 -0.946 0.661 1.00 70.50 95 TYR A CA 1
ATOM 765 C C . TYR A 1 95 ? 12.105 -2.047 0.801 1.00 70.50 95 TYR A C 1
ATOM 767 O O . TYR A 1 95 ? 11.837 -3.084 1.403 1.00 70.50 95 TYR A O 1
ATOM 775 N N . THR A 1 96 ? 13.339 -1.805 0.353 1.00 55.59 96 THR A N 1
ATOM 776 C CA . THR A 1 96 ? 14.503 -2.687 0.581 1.00 55.59 96 THR A CA 1
ATOM 777 C C . THR A 1 96 ? 14.990 -2.730 2.035 1.00 55.59 96 THR A C 1
ATOM 779 O O . THR A 1 96 ? 15.947 -3.433 2.348 1.00 55.59 96 THR A O 1
ATOM 782 N N . CYS A 1 97 ? 14.304 -2.045 2.951 1.00 46.22 97 CYS A N 1
ATOM 783 C CA . CYS A 1 97 ? 14.717 -1.878 4.340 1.00 46.22 97 CYS A CA 1
ATOM 784 C C . CYS A 1 97 ? 13.628 -2.319 5.331 1.00 46.22 97 CYS A C 1
ATOM 786 O O . CYS A 1 97 ? 13.250 -1.556 6.218 1.00 46.22 97 CYS A O 1
ATOM 788 N N . TYR A 1 98 ? 13.132 -3.552 5.229 1.00 46.75 98 TYR A N 1
ATOM 789 C CA . TYR A 1 98 ? 12.726 -4.248 6.451 1.00 46.75 98 TYR A CA 1
ATOM 790 C C . TYR A 1 98 ? 13.964 -4.978 6.972 1.00 46.75 98 TYR A C 1
ATOM 792 O O . TYR A 1 98 ? 14.376 -5.958 6.351 1.00 46.75 98 TYR A O 1
ATOM 800 N N . PRO A 1 99 ? 14.611 -4.521 8.063 1.00 45.09 99 PRO A N 1
ATOM 801 C CA . PRO A 1 99 ? 15.571 -5.381 8.729 1.00 45.09 99 PRO A CA 1
ATOM 802 C C . PRO A 1 99 ? 14.814 -6.647 9.131 1.00 45.09 99 PRO A C 1
ATOM 804 O O . PRO A 1 99 ? 13.749 -6.557 9.748 1.00 45.09 99 PRO A O 1
ATOM 807 N N . ASN A 1 100 ? 15.344 -7.811 8.746 1.00 39.09 100 ASN A N 1
ATOM 808 C CA . ASN A 1 100 ? 14.890 -9.085 9.292 1.00 39.09 100 ASN A CA 1
ATOM 809 C C . ASN A 1 100 ? 14.729 -8.920 10.813 1.00 39.09 100 ASN A C 1
ATOM 811 O O . ASN A 1 100 ? 15.637 -8.356 11.442 1.00 39.09 100 ASN A O 1
ATOM 815 N N . PRO A 1 101 ? 13.614 -9.370 11.413 1.00 42.72 101 PRO A N 1
ATOM 816 C CA . PRO A 1 101 ? 13.538 -9.435 12.863 1.00 42.72 101 PRO A CA 1
ATOM 817 C C . PRO A 1 101 ? 14.731 -10.270 13.353 1.00 42.72 101 PRO A C 1
ATOM 819 O O . PRO A 1 101 ? 14.935 -11.390 12.881 1.00 42.72 101 PRO A O 1
ATOM 822 N N . LYS A 1 102 ? 15.571 -9.655 14.195 1.00 40.53 102 LYS A N 1
ATOM 823 C CA . LYS A 1 102 ? 16.658 -10.337 14.905 1.00 40.53 102 LYS A CA 1
ATOM 824 C C . LYS A 1 102 ? 16.090 -11.310 15.926 1.00 40.53 102 LYS A C 1
ATOM 826 O O . LYS A 1 102 ? 15.036 -10.971 16.510 1.00 40.53 102 LYS A O 1
#

Organism: NCBI:txid1348612

pLDDT: mean 70.6, std 22.22, range [33.72, 95.56]

Foldseek 3Di:
DDDDDDDDDDDDDDDDDDDDDDPPVVVCVVPPPPPVVCPVDPDALVSVLVVLVVQLVVCVVVVPPCPPPSNVVSVVVNVVLVVDPDNRVVCVVPVVDPDDDD

Secondary structure (DSSP, 8-state):
-----------------------HHHHHHHHS--------PPPPHHHHHHHHHHHHHHHHHTT--TTSHHHHHHHHHHHHHHH-SSHHHHHHHHSS------

Sequence (102 aa):
MIERANNQNIIHIQMSTTTQNIDQVSITKQCLSETTEVKSSKPTWQDIEKAIVDIVKAGVSYKKPKDSKFMQNYKKRYTELHQAEDPDTYILTNYTCYPNPK

Radius of gyration: 27.65 Å; chains: 1; bounding box: 45×85×36 Å